Protein AF-A0A2A5EBS9-F1 (afdb_monomer_lite)

Secondary structure (DSSP, 8-state):
-HHHHHHHHHHHHHHHHHHHHHHHHHHHHHHHHHHHHHHHHHHHHHHH--HHHHHHHHHHHB---EEETTEEE-PBPTTTTHHHH------------

Foldseek 3Di:
DVVVVVVVVVVVVVVVVVVVVVVVVVVVVVVVVVVVVCVVCVVVCCVPDDPVSVVVSLVQFWDDWDDDPPDTDTHTDPPNNCVVVPDPPPVPDDPDD

Sequence (97 aa):
MVKTAEFDEQIRNLSLRLDVHGKSQAEYADIAVKAFELSQSLTNKWVSSDSIAKRHLRQSVCLNFLLEDKNLMIPMQKPFDILVEGPNFENGRGERI

Radius of gyration: 22.19 Å; chains: 1; bounding box: 51×47×68 Å

Structure (mmCIF, N/CA/C/O backbone):
data_AF-A0A2A5EBS9-F1
#
_entry.id   AF-A0A2A5EBS9-F1
#
loop_
_atom_site.group_PDB
_atom_site.id
_atom_site.type_symbol
_atom_site.label_atom_id
_atom_site.label_alt_id
_atom_site.label_comp_id
_atom_site.label_asym_id
_atom_site.label_entity_id
_atom_site.label_seq_id
_atom_site.pdbx_PDB_ins_code
_atom_site.Cartn_x
_atom_site.Cartn_y
_atom_site.Cartn_z
_atom_site.occupancy
_atom_site.B_iso_or_equiv
_atom_site.auth_seq_id
_atom_site.auth_comp_id
_atom_site.auth_asym_id
_atom_site.auth_atom_id
_atom_site.pdbx_PDB_model_num
ATOM 1 N N . MET A 1 1 ? -33.852 1.218 39.910 1.00 59.03 1 MET A N 1
ATOM 2 C CA . MET A 1 1 ? -32.475 0.685 40.022 1.00 59.03 1 MET A CA 1
ATOM 3 C C . MET A 1 1 ? -32.045 -0.190 38.842 1.00 59.03 1 MET A C 1
ATOM 5 O O . MET A 1 1 ? -30.870 -0.157 38.527 1.00 59.03 1 MET A O 1
ATOM 9 N N . VAL A 1 2 ? -32.934 -0.926 38.155 1.00 65.12 2 VAL A N 1
ATOM 10 C CA . VAL A 1 2 ? -32.537 -1.769 36.996 1.00 65.12 2 VAL A CA 1
ATOM 11 C C . VAL A 1 2 ? -32.138 -0.940 35.763 1.00 65.12 2 VAL A C 1
ATOM 13 O O . VAL A 1 2 ? -31.126 -1.208 35.131 1.00 65.12 2 VAL A O 1
ATOM 16 N N . LYS A 1 3 ? -32.879 0.136 35.478 1.00 66.44 3 LYS A N 1
ATOM 17 C CA . LYS A 1 3 ? -32.685 0.970 34.279 1.00 66.44 3 LYS A CA 1
ATOM 18 C C . LYS A 1 3 ? -31.356 1.739 34.260 1.00 66.44 3 LYS A C 1
ATOM 20 O O . LYS A 1 3 ? -30.791 1.969 33.204 1.00 66.44 3 LYS A O 1
ATOM 25 N N . THR A 1 4 ? -30.844 2.120 35.430 1.00 75.81 4 THR A N 1
ATOM 26 C CA . THR A 1 4 ? -29.543 2.795 35.568 1.00 75.81 4 THR A CA 1
ATOM 27 C C . THR A 1 4 ? -28.381 1.851 35.261 1.00 75.81 4 THR A C 1
ATOM 29 O O . THR A 1 4 ? -27.472 2.239 34.542 1.00 75.81 4 THR A O 1
ATOM 32 N N . ALA A 1 5 ? -28.457 0.591 35.703 1.00 84.50 5 ALA A N 1
ATOM 33 C CA . ALA A 1 5 ? -27.432 -0.411 35.405 1.00 84.50 5 ALA A CA 1
ATOM 34 C C . ALA A 1 5 ? -27.369 -0.759 33.906 1.00 84.50 5 ALA A C 1
ATOM 36 O O . ALA A 1 5 ? -26.283 -0.935 33.360 1.00 84.50 5 ALA A O 1
ATOM 37 N N . GLU A 1 6 ? -28.525 -0.805 33.238 1.00 85.75 6 GLU A N 1
ATOM 38 C CA . GLU A 1 6 ? -28.626 -1.023 31.791 1.00 85.75 6 GLU A CA 1
ATOM 39 C C . GLU A 1 6 ? -27.991 0.129 30.993 1.00 85.75 6 GLU A C 1
ATOM 41 O O . GLU A 1 6 ? -27.236 -0.105 30.050 1.00 85.75 6 GLU A O 1
ATOM 46 N N . PHE A 1 7 ? -28.223 1.382 31.401 1.00 84.12 7 PHE A N 1
ATOM 47 C CA . PHE A 1 7 ? -27.567 2.532 30.775 1.00 84.12 7 PHE A CA 1
ATOM 48 C C . PHE A 1 7 ? -26.048 2.538 31.005 1.00 84.12 7 PHE A C 1
ATOM 50 O O . PHE A 1 7 ? -25.298 2.822 30.072 1.00 84.12 7 PHE A O 1
ATOM 57 N N . ASP A 1 8 ? -25.573 2.148 32.191 1.00 89.69 8 ASP A N 1
ATOM 58 C CA . ASP A 1 8 ? -24.134 2.030 32.474 1.00 89.69 8 ASP A CA 1
ATOM 59 C C . ASP A 1 8 ? -23.460 0.921 31.647 1.00 89.69 8 ASP A C 1
ATOM 61 O O . ASP A 1 8 ? -22.276 1.002 31.304 1.00 89.69 8 ASP A O 1
ATOM 65 N N . GLU A 1 9 ? -24.186 -0.150 31.334 1.00 90.62 9 GLU A N 1
ATOM 66 C CA . GLU A 1 9 ? -23.719 -1.209 30.439 1.00 90.62 9 GLU A CA 1
ATOM 67 C C . GLU A 1 9 ? -23.654 -0.732 28.982 1.00 90.62 9 GLU A C 1
ATOM 69 O O . GLU A 1 9 ? -22.648 -0.955 28.303 1.00 90.62 9 GLU A O 1
ATOM 74 N N . GLN A 1 10 ? -24.668 0.006 28.519 1.00 91.06 10 GLN A N 1
ATOM 75 C CA . GLN A 1 10 ? -24.675 0.605 27.181 1.00 91.06 10 GLN A CA 1
ATOM 76 C C . GLN A 1 10 ? -23.529 1.606 26.990 1.00 91.06 10 GLN A C 1
ATOM 78 O O . GLN A 1 10 ? -22.849 1.561 25.965 1.00 91.06 10 GLN A O 1
ATOM 83 N N . ILE A 1 11 ? -23.265 2.464 27.982 1.00 90.06 11 ILE A N 1
ATOM 84 C CA . ILE A 1 11 ? -22.144 3.415 27.951 1.00 90.06 11 ILE A CA 1
ATOM 85 C C . ILE A 1 11 ? -20.816 2.665 27.834 1.00 90.06 11 ILE A C 1
ATOM 87 O O . ILE A 1 11 ? -20.009 2.985 26.964 1.00 90.06 11 ILE A O 1
ATOM 91 N N . ARG A 1 12 ? -20.605 1.620 28.644 1.00 88.75 12 ARG A N 1
ATOM 92 C CA . ARG A 1 12 ? -19.381 0.806 28.583 1.00 88.75 12 ARG A CA 1
ATOM 93 C C . ARG A 1 12 ? -19.194 0.131 27.227 1.00 88.75 12 ARG A C 1
ATOM 95 O O . ARG A 1 12 ? -18.084 0.131 26.698 1.00 88.75 12 ARG A O 1
ATOM 102 N N . ASN A 1 13 ? -20.265 -0.406 26.646 1.00 90.75 13 ASN A N 1
ATOM 103 C CA . ASN A 1 13 ? -20.218 -1.014 25.317 1.00 90.75 13 ASN A CA 1
ATOM 104 C C . ASN A 1 13 ? -19.844 0.020 24.241 1.00 90.75 13 ASN A C 1
ATOM 106 O O . ASN A 1 13 ? -18.962 -0.225 23.418 1.00 90.75 13 ASN A O 1
ATOM 110 N N . LEU A 1 14 ? -20.460 1.205 24.283 1.00 89.25 14 LEU A N 1
ATOM 111 C CA . LEU A 1 14 ? -20.159 2.294 23.353 1.00 89.25 14 LEU A CA 1
ATOM 112 C C . LEU A 1 14 ? -18.716 2.794 23.492 1.00 89.25 14 LEU A C 1
ATOM 114 O O . LEU A 1 14 ? -18.044 2.954 22.475 1.00 89.25 14 LEU A O 1
ATOM 118 N N . SER A 1 15 ? -18.212 2.974 24.715 1.00 88.38 15 SER A N 1
ATOM 119 C CA . SER A 1 15 ? -16.810 3.340 24.957 1.00 88.38 15 SER A CA 1
ATOM 120 C C . SER A 1 15 ? -15.842 2.297 24.399 1.00 88.38 15 SER A C 1
ATOM 122 O O . SER A 1 15 ? -14.892 2.654 23.710 1.00 88.38 15 SER A O 1
ATOM 124 N N . LEU A 1 16 ? -16.118 1.005 24.599 1.00 91.38 16 LEU A N 1
ATOM 125 C CA . LEU A 1 16 ? -15.278 -0.065 24.058 1.00 91.38 16 LEU A CA 1
ATOM 126 C C . LEU A 1 16 ? -15.270 -0.067 22.525 1.00 91.38 16 LEU A C 1
ATOM 128 O O . LEU A 1 16 ? -14.223 -0.252 21.905 1.00 91.38 16 LEU A O 1
ATOM 132 N N . ARG A 1 17 ? -16.423 0.174 21.894 1.00 88.06 17 ARG A N 1
ATOM 133 C CA . ARG A 1 17 ? -16.514 0.295 20.433 1.00 88.06 17 ARG A CA 1
ATOM 134 C C . ARG A 1 17 ? -15.738 1.501 19.908 1.00 88.06 17 ARG A C 1
ATOM 136 O O . ARG A 1 17 ? -15.096 1.375 18.868 1.00 88.06 17 ARG A O 1
ATOM 143 N N . LEU A 1 18 ? -15.774 2.633 20.612 1.00 86.62 18 LEU A N 1
ATOM 144 C CA . LEU A 1 18 ? -14.985 3.818 20.263 1.00 86.62 18 LEU A CA 1
ATOM 145 C C . LEU A 1 18 ? -13.483 3.550 20.379 1.00 86.62 18 LEU A C 1
ATOM 147 O O . LEU A 1 18 ? -12.749 3.897 19.460 1.00 86.62 18 LEU A O 1
ATOM 151 N N . ASP A 1 19 ? -13.036 2.871 21.433 1.00 86.50 19 ASP A N 1
ATOM 152 C CA . ASP A 1 19 ? -11.623 2.518 21.609 1.00 86.50 19 ASP A CA 1
ATOM 153 C C . ASP A 1 19 ? -11.124 1.566 20.516 1.00 86.50 19 ASP A C 1
ATOM 155 O O . ASP A 1 19 ? -10.036 1.751 19.967 1.00 86.50 19 ASP A O 1
ATOM 159 N N . VAL A 1 20 ? -11.922 0.551 20.166 1.00 85.81 20 VAL A N 1
ATOM 160 C CA . VAL A 1 20 ? -11.609 -0.365 19.058 1.00 85.81 20 VAL A CA 1
ATOM 161 C C . VAL A 1 20 ? -11.543 0.398 17.737 1.00 85.81 20 VAL A C 1
ATOM 163 O O . VAL A 1 20 ? -10.614 0.199 16.955 1.00 85.81 20 VAL A O 1
ATOM 166 N N . HIS A 1 21 ? -12.492 1.304 17.499 1.00 79.62 21 HIS A N 1
ATOM 167 C CA . HIS A 1 21 ? -12.496 2.114 16.289 1.00 79.62 21 HIS A CA 1
ATOM 168 C C . HIS A 1 21 ? -11.283 3.053 16.224 1.00 79.62 21 HIS A C 1
ATOM 170 O O . HIS A 1 21 ? -10.612 3.101 15.196 1.00 79.62 21 HIS A O 1
ATOM 176 N N . GLY A 1 22 ? -10.935 3.718 17.329 1.00 77.12 22 GLY A N 1
ATOM 177 C CA . GLY A 1 22 ? -9.762 4.588 17.421 1.00 77.12 22 GLY A CA 1
ATOM 178 C C . GLY A 1 22 ? -8.451 3.843 17.161 1.00 77.12 22 GLY A C 1
ATOM 179 O O . GLY A 1 22 ? -7.615 4.321 16.396 1.00 77.12 22 GLY A O 1
ATOM 180 N N . LYS A 1 23 ? -8.295 2.630 17.709 1.00 80.81 23 LYS A N 1
ATOM 181 C CA . LYS A 1 23 ? -7.143 1.760 17.408 1.00 80.81 23 LYS A CA 1
ATOM 182 C C . LYS A 1 23 ? -7.090 1.382 15.931 1.00 80.81 23 LYS A C 1
ATOM 184 O O . LYS A 1 23 ? -6.043 1.528 15.311 1.00 80.81 23 LYS A O 1
ATOM 189 N N . SER A 1 24 ? -8.225 0.987 15.352 1.00 76.19 24 SER A N 1
ATOM 190 C CA . SER A 1 24 ? -8.287 0.657 13.925 1.00 76.19 24 SER A CA 1
ATOM 191 C C . SER A 1 24 ? -7.916 1.856 13.045 1.00 76.19 24 SER A C 1
ATOM 193 O O . SER A 1 24 ? -7.166 1.710 12.088 1.00 76.19 24 SER A O 1
ATOM 195 N N . GLN A 1 25 ? -8.365 3.065 13.396 1.00 80.38 25 GLN A N 1
ATOM 196 C CA . GLN A 1 25 ? -8.040 4.284 12.659 1.00 80.38 25 GLN A CA 1
ATOM 197 C C . GLN A 1 25 ? -6.541 4.607 12.718 1.00 80.38 25 GLN A C 1
ATOM 199 O O . GLN A 1 25 ? -5.968 4.990 11.699 1.00 80.38 25 GLN A O 1
ATOM 204 N N . ALA A 1 26 ? -5.906 4.431 13.881 1.00 80.75 26 ALA A N 1
ATOM 205 C CA . ALA A 1 26 ? -4.463 4.602 14.026 1.00 80.75 26 ALA A CA 1
ATOM 206 C C . ALA A 1 26 ? -3.684 3.595 13.161 1.00 80.75 26 ALA A C 1
ATOM 208 O O . ALA A 1 26 ? -2.755 3.981 12.456 1.00 80.75 26 ALA A O 1
ATOM 209 N N . GLU A 1 27 ? -4.113 2.331 13.127 1.00 82.19 27 GLU A N 1
ATOM 210 C CA . GLU A 1 27 ? -3.516 1.308 12.259 1.00 82.19 27 GLU A CA 1
ATOM 211 C C . GLU A 1 27 ? -3.658 1.659 10.770 1.00 82.19 27 GLU A C 1
ATOM 213 O O . GLU A 1 27 ? -2.692 1.553 10.012 1.00 82.19 27 GLU A O 1
ATOM 218 N N . TYR A 1 28 ? -4.832 2.135 10.339 1.00 79.62 28 TYR A N 1
ATOM 219 C CA . TYR A 1 28 ? -5.033 2.593 8.961 1.00 79.62 28 TYR A CA 1
ATOM 220 C C . TYR A 1 28 ? -4.159 3.803 8.615 1.00 79.62 28 TYR A C 1
ATOM 222 O O . TYR A 1 28 ? -3.645 3.872 7.497 1.00 79.62 28 TYR A O 1
ATOM 230 N N . ALA A 1 29 ? -3.958 4.733 9.553 1.00 78.81 29 ALA A N 1
ATOM 231 C CA . ALA A 1 29 ? -3.068 5.874 9.359 1.00 78.81 29 ALA A CA 1
ATOM 232 C C . ALA A 1 29 ? -1.611 5.422 9.176 1.00 78.81 29 ALA A C 1
ATOM 234 O O . ALA A 1 29 ? -0.958 5.842 8.221 1.00 78.81 29 ALA A O 1
ATOM 235 N N . ASP A 1 30 ? -1.129 4.501 10.011 1.00 85.44 30 ASP A N 1
ATOM 236 C CA . ASP A 1 30 ? 0.218 3.935 9.888 1.00 85.44 30 ASP A CA 1
ATOM 237 C C . ASP A 1 30 ? 0.416 3.194 8.559 1.00 85.44 30 ASP A C 1
ATOM 239 O O . ASP A 1 30 ? 1.467 3.307 7.921 1.00 85.44 30 ASP A O 1
ATOM 243 N N . ILE A 1 31 ? -0.592 2.437 8.113 1.00 84.88 31 ILE A N 1
ATOM 244 C CA . ILE A 1 31 ? -0.567 1.759 6.811 1.00 84.88 31 ILE A CA 1
ATOM 245 C C . ILE A 1 31 ? -0.523 2.785 5.675 1.00 84.88 31 ILE A C 1
ATOM 247 O O . ILE A 1 31 ? 0.265 2.619 4.743 1.00 84.88 31 ILE A O 1
ATOM 251 N N . ALA A 1 32 ? -1.320 3.853 5.753 1.00 82.12 32 ALA A N 1
ATOM 252 C CA . ALA A 1 32 ? -1.334 4.912 4.749 1.00 82.12 32 ALA A CA 1
ATOM 253 C C . ALA A 1 32 ? 0.025 5.622 4.652 1.00 82.12 32 ALA A C 1
ATOM 255 O O . ALA A 1 32 ? 0.530 5.815 3.546 1.00 82.12 32 ALA A O 1
ATOM 256 N N . VAL A 1 33 ? 0.658 5.935 5.790 1.00 88.06 33 VAL A N 1
ATOM 257 C CA . VAL A 1 33 ? 2.006 6.526 5.833 1.00 88.06 33 VAL A CA 1
ATOM 258 C C . VAL A 1 33 ? 3.026 5.588 5.188 1.00 88.06 33 VAL A C 1
ATOM 260 O O . VAL A 1 33 ? 3.754 6.002 4.288 1.00 88.06 33 VAL A O 1
ATOM 263 N N . LYS A 1 34 ? 3.035 4.302 5.555 1.00 88.00 34 LYS A N 1
ATOM 264 C CA . LYS A 1 34 ? 3.964 3.316 4.974 1.00 88.00 34 LYS A CA 1
ATOM 265 C C . LYS A 1 34 ? 3.753 3.120 3.474 1.00 88.00 34 LYS A C 1
ATOM 267 O O . LYS A 1 34 ? 4.722 2.995 2.725 1.00 88.00 34 LYS A O 1
ATOM 272 N N . ALA A 1 35 ? 2.502 3.084 3.019 1.00 86.06 35 ALA A N 1
ATOM 273 C CA . ALA A 1 35 ? 2.179 2.976 1.600 1.00 86.06 35 ALA A CA 1
ATOM 274 C C . ALA A 1 35 ? 2.625 4.226 0.825 1.00 86.06 35 ALA A C 1
ATOM 276 O O . ALA A 1 35 ? 3.150 4.108 -0.283 1.00 86.06 35 ALA A O 1
ATOM 277 N N . PHE A 1 36 ? 2.487 5.410 1.426 1.00 86.38 36 PHE A N 1
ATOM 278 C CA . PHE A 1 36 ? 2.984 6.660 0.863 1.00 86.38 36 PHE A CA 1
ATOM 279 C C . PHE A 1 36 ? 4.517 6.682 0.779 1.00 86.38 36 PHE A C 1
ATOM 281 O O . PHE A 1 36 ? 5.073 6.929 -0.285 1.00 86.38 36 PHE A O 1
ATOM 288 N N . GLU A 1 37 ? 5.232 6.342 1.849 1.00 90.25 37 GLU A N 1
ATOM 289 C CA . GLU A 1 37 ? 6.698 6.232 1.819 1.00 90.25 37 GLU A CA 1
ATOM 290 C C . GLU A 1 37 ? 7.182 5.206 0.780 1.00 90.25 37 GLU A C 1
ATOM 292 O O . GLU A 1 37 ? 8.186 5.409 0.080 1.00 90.25 37 GLU A O 1
ATOM 297 N N . LEU A 1 38 ? 6.454 4.092 0.649 1.00 88.12 38 LEU A N 1
ATOM 298 C CA . LEU A 1 38 ? 6.720 3.098 -0.379 1.00 88.12 38 LEU A CA 1
ATOM 299 C C . LEU A 1 38 ? 6.518 3.681 -1.778 1.00 88.12 38 LEU A C 1
ATOM 301 O O . LEU A 1 38 ? 7.377 3.441 -2.619 1.00 88.12 38 LEU A O 1
ATOM 305 N N . SER A 1 39 ? 5.458 4.458 -2.026 1.00 85.44 39 SER A N 1
ATOM 306 C CA . SER A 1 39 ? 5.216 5.079 -3.335 1.00 85.44 39 SER A CA 1
ATOM 307 C C . SER A 1 39 ? 6.311 6.084 -3.707 1.00 85.44 39 SER A C 1
ATOM 309 O O . SER A 1 39 ? 6.807 6.047 -4.831 1.00 85.44 39 SER A O 1
ATOM 311 N N . GLN A 1 40 ? 6.778 6.895 -2.750 1.00 88.38 40 GLN A N 1
ATOM 312 C CA . GLN A 1 40 ? 7.868 7.858 -2.967 1.00 88.38 40 GLN A CA 1
ATOM 313 C C . GLN A 1 40 ? 9.203 7.177 -3.299 1.00 88.38 40 GLN A C 1
ATOM 315 O O . GLN A 1 40 ? 9.987 7.671 -4.108 1.00 88.38 40 GLN A O 1
ATOM 320 N N . SER A 1 41 ? 9.474 6.023 -2.682 1.00 89.94 41 SER A N 1
ATOM 321 C CA . SER A 1 41 ? 10.713 5.261 -2.890 1.00 89.94 41 SER A CA 1
ATOM 322 C C . SER A 1 41 ? 10.593 4.151 -3.942 1.00 89.94 41 SER A C 1
ATOM 324 O O . SER A 1 41 ? 11.569 3.434 -4.187 1.00 89.94 41 SER A O 1
ATOM 326 N N . LEU A 1 42 ? 9.424 4.005 -4.578 1.00 87.44 42 LEU A N 1
ATOM 327 C CA . LEU A 1 42 ? 9.064 2.830 -5.372 1.00 87.44 42 LEU A CA 1
ATOM 328 C C . LEU A 1 42 ? 9.985 2.631 -6.570 1.00 87.44 42 LEU A C 1
ATOM 330 O O . LEU A 1 42 ? 10.492 1.532 -6.781 1.00 87.44 42 LEU A O 1
ATOM 334 N N . THR A 1 43 ? 10.241 3.700 -7.323 1.00 86.69 43 THR A N 1
ATOM 335 C CA . THR A 1 43 ? 11.093 3.666 -8.518 1.00 86.69 43 THR A CA 1
ATOM 336 C C . THR A 1 43 ? 12.519 3.253 -8.167 1.00 86.69 43 THR A C 1
ATOM 338 O O . THR A 1 43 ? 13.081 2.353 -8.790 1.00 86.69 43 THR A O 1
ATOM 341 N N . ASN A 1 44 ? 13.087 3.850 -7.117 1.00 91.06 44 ASN A N 1
ATOM 342 C CA . ASN A 1 44 ? 14.447 3.548 -6.673 1.00 91.06 44 ASN A CA 1
ATOM 343 C C . ASN A 1 44 ? 14.559 2.104 -6.174 1.00 91.06 44 ASN A C 1
ATOM 345 O O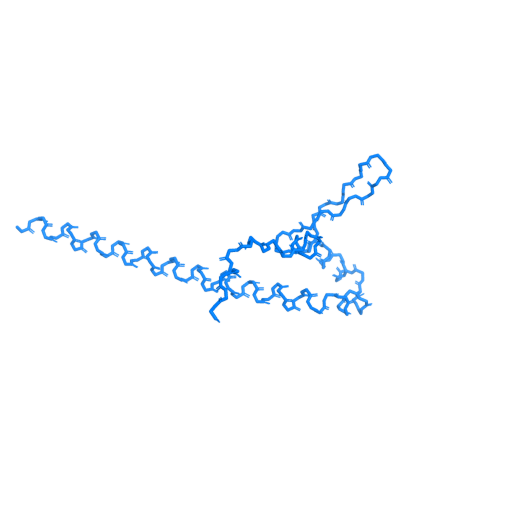 . ASN A 1 44 ? 15.499 1.393 -6.540 1.00 91.06 44 ASN A O 1
ATOM 349 N N . LYS A 1 45 ? 13.574 1.641 -5.393 1.00 89.06 45 LYS A N 1
ATOM 350 C CA . LYS A 1 45 ? 13.483 0.242 -4.963 1.00 89.06 45 LYS A CA 1
ATOM 351 C C . LYS A 1 45 ? 13.350 -0.694 -6.156 1.00 89.06 45 LYS A C 1
ATOM 353 O O . LYS A 1 45 ? 14.069 -1.681 -6.211 1.00 89.06 45 LYS A O 1
ATOM 358 N N . TRP A 1 46 ? 12.505 -0.385 -7.136 1.00 89.38 46 TRP A N 1
ATOM 359 C CA . TRP A 1 46 ? 12.333 -1.220 -8.323 1.00 89.38 46 TRP A CA 1
ATOM 360 C C . TRP A 1 46 ? 13.632 -1.368 -9.115 1.00 89.38 46 TRP A C 1
ATOM 362 O O . TRP A 1 46 ? 14.024 -2.488 -9.428 1.00 89.38 46 TRP A O 1
ATOM 372 N N . VAL A 1 47 ? 14.324 -0.268 -9.419 1.00 91.81 47 VAL A N 1
ATOM 373 C CA . VAL A 1 47 ? 15.551 -0.299 -10.235 1.00 91.81 47 VAL A CA 1
ATOM 374 C C . VAL A 1 47 ? 16.667 -1.080 -9.539 1.00 91.81 47 VAL A C 1
ATOM 376 O O . VAL A 1 47 ? 17.328 -1.892 -10.184 1.00 91.81 47 VAL A O 1
ATOM 379 N N . SER A 1 48 ? 16.836 -0.880 -8.230 1.00 92.25 48 SER A N 1
ATOM 380 C CA . SER A 1 48 ? 17.889 -1.529 -7.433 1.00 92.25 48 SER A CA 1
ATOM 381 C C . SER A 1 48 ? 17.585 -2.977 -7.025 1.00 92.25 48 SER A C 1
ATOM 383 O O . SER A 1 48 ? 18.494 -3.692 -6.611 1.00 92.25 48 SER A O 1
ATOM 385 N N . SER A 1 49 ? 16.332 -3.425 -7.139 1.00 91.94 49 SER A N 1
ATOM 386 C CA . SER A 1 49 ? 15.899 -4.744 -6.665 1.00 91.94 49 SER A CA 1
ATOM 387 C C . SER A 1 49 ? 16.244 -5.893 -7.614 1.00 91.94 49 SER A C 1
ATOM 389 O O . SER A 1 49 ? 16.221 -5.760 -8.845 1.00 91.94 49 SER A O 1
ATOM 391 N N . ASP A 1 50 ? 16.463 -7.068 -7.023 1.00 93.06 50 ASP A N 1
ATOM 392 C CA . ASP A 1 50 ? 16.559 -8.332 -7.747 1.00 93.06 50 ASP A CA 1
ATOM 393 C C . ASP A 1 50 ? 15.197 -8.787 -8.318 1.00 93.06 50 ASP A C 1
ATOM 395 O O . ASP A 1 50 ? 14.148 -8.167 -8.112 1.00 93.06 50 ASP A O 1
ATOM 399 N N . SER A 1 51 ? 15.201 -9.883 -9.079 1.00 89.38 51 SER A N 1
ATOM 400 C CA . SER A 1 51 ? 13.987 -10.392 -9.730 1.00 89.38 51 SER 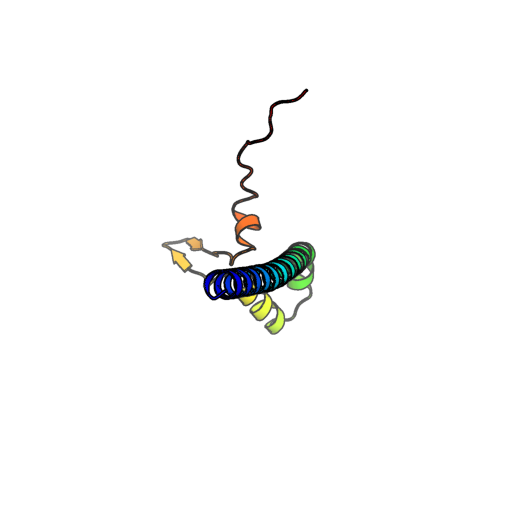A CA 1
ATOM 401 C C . SER A 1 51 ? 12.906 -10.859 -8.746 1.00 89.38 51 SER A C 1
ATOM 403 O O . SER A 1 51 ? 11.723 -10.830 -9.098 1.00 89.38 51 SER A O 1
ATOM 405 N N . ILE A 1 52 ? 13.278 -11.314 -7.548 1.00 92.38 52 ILE A N 1
ATOM 406 C CA . ILE A 1 52 ? 12.327 -11.805 -6.543 1.00 92.38 52 ILE A CA 1
ATOM 407 C C . ILE A 1 52 ? 11.666 -10.607 -5.862 1.00 92.38 52 ILE A C 1
ATOM 409 O O . ILE A 1 52 ? 10.438 -10.513 -5.822 1.00 92.38 52 ILE A O 1
ATOM 413 N N . ALA A 1 53 ? 12.462 -9.635 -5.426 1.00 90.19 53 ALA A N 1
ATOM 414 C CA . ALA A 1 53 ? 11.999 -8.388 -4.842 1.00 90.19 53 ALA A CA 1
ATOM 415 C C . ALA A 1 53 ? 11.116 -7.596 -5.818 1.00 90.19 53 ALA A C 1
ATOM 417 O O . ALA A 1 53 ? 10.058 -7.112 -5.422 1.00 90.19 53 ALA A O 1
ATOM 418 N N . LYS A 1 54 ? 11.457 -7.553 -7.114 1.00 90.44 54 LYS A N 1
ATOM 419 C CA . LYS A 1 54 ? 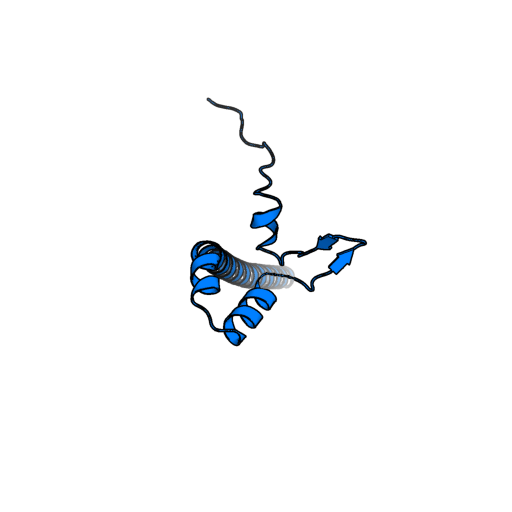10.584 -6.981 -8.157 1.00 90.44 54 LYS A CA 1
ATOM 420 C C . LYS A 1 54 ? 9.233 -7.686 -8.233 1.00 90.44 54 LYS A C 1
ATOM 422 O O . LYS A 1 54 ? 8.195 -7.032 -8.329 1.00 90.44 54 LYS A O 1
ATOM 427 N N . ARG A 1 55 ? 9.211 -9.019 -8.161 1.00 90.12 55 ARG A N 1
ATOM 428 C CA . ARG A 1 55 ? 7.953 -9.776 -8.167 1.00 90.12 55 ARG A CA 1
ATOM 429 C C . ARG A 1 55 ? 7.088 -9.428 -6.957 1.00 90.12 55 ARG A C 1
ATOM 431 O O . ARG A 1 55 ? 5.896 -9.192 -7.140 1.00 90.12 55 ARG A O 1
ATOM 438 N N . HIS A 1 56 ? 7.682 -9.360 -5.769 1.00 90.12 56 HIS A N 1
ATOM 439 C CA . HIS A 1 56 ? 6.969 -8.972 -4.555 1.00 90.12 56 HIS A CA 1
ATOM 440 C C . HIS A 1 56 ? 6.449 -7.539 -4.634 1.00 90.12 56 HIS A C 1
ATOM 442 O O . HIS A 1 56 ? 5.269 -7.317 -4.395 1.00 90.12 56 HIS A O 1
ATOM 448 N N . LEU A 1 57 ? 7.283 -6.587 -5.062 1.00 89.69 57 LEU A N 1
ATOM 449 C CA . LEU A 1 57 ? 6.881 -5.191 -5.230 1.00 89.69 57 LEU A CA 1
ATOM 450 C C . LEU A 1 57 ? 5.669 -5.074 -6.162 1.00 89.69 57 LEU A C 1
ATOM 452 O O . LEU A 1 57 ? 4.691 -4.406 -5.840 1.00 89.69 57 LEU A O 1
ATOM 456 N N . ARG A 1 58 ? 5.703 -5.791 -7.290 1.00 89.12 58 ARG A N 1
ATOM 457 C CA . ARG A 1 58 ? 4.590 -5.830 -8.241 1.00 89.12 58 ARG A CA 1
ATOM 458 C C . ARG A 1 58 ? 3.324 -6.418 -7.623 1.00 89.12 58 ARG A C 1
ATOM 460 O O . ARG A 1 58 ? 2.249 -5.899 -7.877 1.00 89.12 58 ARG A O 1
ATOM 467 N N . GLN A 1 59 ? 3.435 -7.487 -6.837 1.00 87.56 59 GLN A N 1
ATOM 468 C CA . GLN A 1 59 ? 2.288 -8.116 -6.169 1.00 87.56 59 GLN A CA 1
ATOM 469 C C . GLN A 1 59 ? 1.701 -7.256 -5.047 1.00 87.56 59 GLN A C 1
ATOM 471 O O . GLN A 1 59 ? 0.513 -7.374 -4.764 1.00 87.56 59 GLN A O 1
ATOM 476 N N . SER A 1 60 ? 2.512 -6.409 -4.416 1.00 87.00 60 SER A N 1
ATOM 477 C CA . SER A 1 60 ? 2.046 -5.479 -3.387 1.00 87.00 60 SER A CA 1
ATOM 478 C C . SER A 1 60 ? 1.373 -4.238 -3.975 1.00 87.00 60 SER A C 1
ATOM 480 O O . SER A 1 60 ? 0.486 -3.677 -3.343 1.00 87.00 60 SER A O 1
ATOM 482 N N . VAL A 1 61 ? 1.806 -3.784 -5.156 1.00 87.56 61 VAL A N 1
ATOM 483 C CA . VAL A 1 61 ? 1.361 -2.507 -5.743 1.00 87.56 61 VAL A CA 1
ATOM 484 C C . VAL A 1 61 ? 0.301 -2.688 -6.829 1.00 87.56 61 VAL A C 1
ATOM 486 O O . VAL A 1 61 ? -0.598 -1.859 -6.958 1.00 87.56 61 VAL A O 1
ATOM 489 N N . CYS A 1 62 ? 0.372 -3.768 -7.606 1.00 87.81 62 CYS A N 1
ATOM 490 C CA . CYS A 1 62 ? -0.516 -4.020 -8.737 1.00 87.81 62 CYS A CA 1
ATOM 491 C C . CYS A 1 62 ? -1.399 -5.248 -8.489 1.00 87.81 62 CYS A C 1
ATOM 493 O O . CYS A 1 62 ? -1.031 -6.196 -7.791 1.00 87.81 62 CYS A O 1
ATOM 495 N N . LEU A 1 63 ? -2.577 -5.245 -9.101 1.00 84.50 63 LEU A N 1
ATOM 496 C CA . LEU A 1 63 ? -3.407 -6.428 -9.285 1.00 84.50 63 LEU A CA 1
ATOM 497 C C . LEU A 1 63 ? -2.874 -7.269 -10.458 1.00 84.50 63 LEU A C 1
ATOM 499 O O . LEU A 1 63 ? -1.871 -6.939 -11.099 1.00 84.50 63 LEU A O 1
ATOM 503 N N . ASN A 1 64 ? -3.533 -8.398 -10.724 1.00 85.56 64 ASN A N 1
ATOM 504 C CA . ASN A 1 64 ? -3.207 -9.230 -11.878 1.00 85.56 64 ASN A CA 1
ATOM 505 C C . ASN A 1 64 ? -3.295 -8.406 -13.166 1.00 85.56 64 ASN A C 1
ATOM 507 O O . ASN A 1 64 ? -4.233 -7.634 -13.353 1.00 85.56 64 ASN A O 1
ATOM 511 N N . PHE A 1 65 ? -2.315 -8.589 -14.048 1.00 84.44 65 PHE A N 1
ATOM 512 C CA . PHE A 1 65 ? -2.306 -7.901 -15.331 1.00 84.44 65 PHE A CA 1
ATOM 513 C C . PHE A 1 65 ? -3.417 -8.481 -16.199 1.00 84.44 65 PHE A C 1
ATOM 515 O O . PHE A 1 65 ? -3.515 -9.701 -16.349 1.00 84.44 65 PHE A O 1
ATOM 522 N N . LEU A 1 66 ? -4.246 -7.603 -16.748 1.00 85.69 66 LEU A N 1
ATOM 523 C CA . LEU A 1 66 ? -5.354 -7.973 -17.614 1.00 85.69 66 LEU A CA 1
ATOM 524 C C . LEU A 1 66 ? -4.963 -7.627 -19.046 1.00 85.69 66 LEU A C 1
ATOM 526 O O . LEU A 1 66 ? -4.512 -6.519 -19.317 1.00 85.69 66 LEU A O 1
ATOM 530 N N . LEU A 1 67 ? -5.092 -8.586 -19.957 1.00 88.00 67 LEU A N 1
ATOM 531 C CA . LEU A 1 67 ? -4.918 -8.331 -21.381 1.00 88.00 67 LEU A CA 1
ATOM 532 C C . LEU A 1 67 ? -6.304 -8.103 -21.980 1.00 88.00 67 LEU A C 1
ATOM 534 O O . LEU A 1 67 ? -7.104 -9.034 -22.042 1.00 88.00 67 LEU A O 1
ATOM 538 N N . GLU A 1 68 ? -6.576 -6.870 -22.385 1.00 88.00 68 GLU A N 1
ATOM 539 C CA . GLU A 1 68 ? -7.828 -6.469 -23.017 1.00 88.00 68 GLU A CA 1
ATOM 540 C C . GLU A 1 68 ? -7.527 -6.050 -24.460 1.00 88.00 68 GLU A C 1
ATOM 542 O O . GLU A 1 68 ? -6.839 -5.061 -24.715 1.00 88.00 68 GLU A O 1
ATOM 547 N N . ASP A 1 69 ? -7.979 -6.863 -25.416 1.00 86.81 69 ASP A N 1
ATOM 548 C CA . ASP A 1 69 ? -7.660 -6.762 -26.843 1.00 86.81 69 ASP A CA 1
ATOM 549 C C . ASP A 1 69 ? -6.149 -6.689 -27.137 1.00 86.81 69 ASP A C 1
ATOM 551 O O . ASP A 1 69 ? -5.443 -7.699 -27.136 1.00 86.81 69 ASP A O 1
ATOM 555 N N . LYS A 1 70 ? -5.649 -5.483 -27.426 1.00 89.62 70 LYS A N 1
ATOM 556 C CA . LYS A 1 70 ? -4.238 -5.183 -27.719 1.00 89.62 70 LYS A CA 1
ATOM 557 C C . LYS A 1 70 ? -3.558 -4.410 -26.586 1.00 89.62 70 LYS A C 1
ATOM 559 O O . LYS A 1 70 ? -2.390 -4.051 -26.720 1.00 89.62 70 LYS A O 1
ATOM 564 N N . ASN A 1 71 ? -4.274 -4.151 -25.493 1.00 85.19 71 ASN A N 1
ATOM 565 C CA . ASN A 1 71 ? -3.822 -3.335 -24.378 1.00 85.19 71 ASN A CA 1
ATOM 566 C C . ASN A 1 71 ? -3.561 -4.205 -23.148 1.00 85.19 71 ASN A C 1
ATOM 568 O O . ASN A 1 71 ? -4.404 -4.988 -22.713 1.00 85.19 71 ASN A O 1
ATOM 572 N N . LEU A 1 72 ? -2.375 -4.044 -22.564 1.00 85.75 72 LEU A N 1
ATOM 573 C CA . LEU A 1 72 ? -2.058 -4.620 -21.265 1.00 85.75 72 LEU A CA 1
ATOM 574 C C . LEU A 1 72 ? -2.466 -3.626 -20.176 1.00 85.75 72 LEU A C 1
ATOM 576 O O . LEU A 1 72 ? -1.812 -2.603 -19.983 1.00 85.75 72 LEU A O 1
ATOM 580 N N . MET A 1 73 ? -3.535 -3.947 -19.461 1.00 84.81 73 MET A N 1
ATOM 581 C CA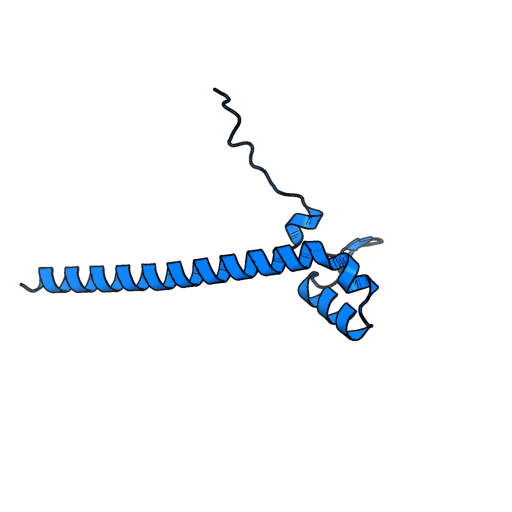 . MET A 1 73 ? -4.022 -3.185 -18.323 1.00 84.81 73 MET A CA 1
ATOM 582 C C . MET A 1 73 ? -3.297 -3.632 -17.054 1.00 84.81 73 MET A C 1
ATOM 584 O O . MET A 1 73 ? -3.246 -4.821 -16.719 1.00 84.81 73 MET A O 1
ATOM 588 N N . ILE A 1 74 ? -2.747 -2.659 -16.329 1.00 86.38 74 ILE A N 1
ATOM 589 C CA . ILE A 1 74 ? -2.076 -2.865 -15.043 1.00 86.38 74 ILE A CA 1
ATOM 590 C C . ILE A 1 74 ? -2.910 -2.163 -13.964 1.00 86.38 74 ILE A C 1
ATOM 592 O O . ILE A 1 74 ? -2.620 -1.020 -13.611 1.00 86.38 74 ILE A O 1
ATOM 596 N N . PRO A 1 75 ? -3.985 -2.804 -13.471 1.00 86.31 75 PRO A N 1
ATOM 597 C CA . PRO A 1 75 ? -4.782 -2.226 -12.402 1.00 86.31 75 PRO A CA 1
ATOM 598 C C . PRO A 1 75 ? -3.949 -2.138 -11.117 1.00 86.31 75 PRO A C 1
ATOM 600 O O . PRO A 1 75 ? -3.273 -3.096 -10.735 1.00 86.31 75 PRO A O 1
ATOM 603 N N . MET A 1 76 ? -3.981 -0.988 -10.449 1.00 86.25 76 MET A N 1
ATOM 604 C CA . MET A 1 76 ? -3.258 -0.768 -9.193 1.00 86.25 76 MET A CA 1
ATOM 605 C C . MET A 1 76 ? -4.105 -1.227 -8.001 1.00 86.25 76 MET A C 1
ATOM 607 O O . MET A 1 76 ? -5.329 -1.110 -8.017 1.00 86.25 76 MET A O 1
ATOM 611 N N . GLN A 1 77 ? -3.466 -1.764 -6.961 1.00 87.44 77 GLN A N 1
ATOM 612 C CA . GLN A 1 77 ? -4.144 -2.034 -5.690 1.00 87.44 77 GLN A CA 1
ATOM 613 C C . GLN A 1 77 ? -4.356 -0.731 -4.927 1.00 87.44 77 GLN A C 1
ATOM 615 O O . GLN A 1 77 ? -3.503 0.151 -4.975 1.00 87.44 77 GLN A O 1
ATOM 620 N N . LYS A 1 78 ? -5.437 -0.628 -4.147 1.00 81.44 78 LYS A N 1
ATOM 621 C CA . LYS A 1 78 ? -5.577 0.466 -3.176 1.00 81.44 78 LYS A CA 1
ATOM 622 C C . LYS A 1 78 ? -4.478 0.341 -2.114 1.00 81.44 78 LYS A C 1
ATOM 624 O O . LYS A 1 78 ? -4.280 -0.767 -1.613 1.00 81.44 78 LYS A O 1
ATOM 629 N N . PRO A 1 79 ? -3.766 1.421 -1.746 1.00 79.75 79 PRO A N 1
ATOM 630 C CA . PRO A 1 79 ? -4.034 2.835 -2.054 1.00 79.75 79 PRO A CA 1
ATOM 631 C C . PRO A 1 79 ? -3.211 3.421 -3.229 1.00 79.75 79 PRO A C 1
ATOM 633 O O . PRO A 1 79 ? -3.051 4.635 -3.336 1.00 79.75 79 PRO A O 1
ATOM 636 N N . PHE A 1 80 ? -2.611 2.584 -4.076 1.00 82.88 80 PHE A N 1
ATOM 637 C CA . PHE A 1 80 ? -1.763 3.006 -5.198 1.00 82.88 80 PHE A CA 1
ATOM 638 C C . PHE A 1 80 ? -2.553 3.388 -6.459 1.00 82.88 80 PHE A C 1
ATOM 640 O O . PHE A 1 80 ? -1.971 3.937 -7.391 1.00 82.88 80 PHE A O 1
ATOM 647 N N . ASP A 1 81 ? -3.860 3.132 -6.488 1.00 81.12 81 ASP A N 1
ATOM 648 C CA . ASP A 1 81 ? -4.809 3.608 -7.505 1.00 81.12 81 ASP A CA 1
ATOM 649 C C . ASP A 1 81 ? -4.763 5.132 -7.671 1.00 81.12 81 ASP A C 1
ATOM 651 O O . ASP A 1 81 ? -4.734 5.632 -8.795 1.00 81.12 81 ASP A O 1
ATOM 655 N N . ILE A 1 82 ? -4.585 5.858 -6.564 1.00 78.12 82 ILE A N 1
ATOM 656 C CA . ILE A 1 82 ? -4.414 7.320 -6.544 1.00 78.12 82 ILE A CA 1
ATOM 657 C C . ILE A 1 82 ? -3.211 7.779 -7.392 1.00 78.12 82 ILE A C 1
ATOM 659 O O . ILE A 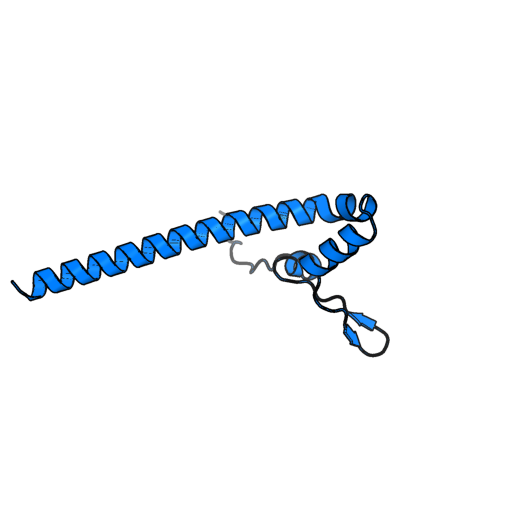1 82 ? -3.217 8.891 -7.916 1.00 78.12 82 ILE A O 1
ATOM 663 N N . LEU A 1 83 ? -2.176 6.944 -7.563 1.00 74.12 83 LEU A N 1
ATOM 664 C CA . LEU A 1 83 ? -1.012 7.292 -8.392 1.00 74.12 83 LEU A CA 1
ATOM 665 C C . LEU A 1 83 ? -1.345 7.338 -9.889 1.00 74.12 83 LEU A C 1
ATOM 667 O O . LEU A 1 83 ? -0.640 8.009 -10.639 1.00 74.12 83 LEU A O 1
ATOM 671 N N . VAL A 1 84 ? -2.379 6.610 -10.320 1.00 76.50 84 VAL A N 1
ATOM 672 C CA . VAL A 1 84 ? -2.808 6.532 -11.725 1.00 76.50 84 VAL A CA 1
ATOM 673 C C . VAL A 1 84 ? -3.988 7.461 -11.982 1.00 76.50 84 VAL A C 1
ATOM 675 O O . VAL A 1 84 ? -3.980 8.192 -12.967 1.00 76.50 84 VAL A O 1
ATOM 678 N N . GLU A 1 85 ? -4.983 7.453 -11.095 1.00 76.50 85 GLU A N 1
ATOM 679 C CA . GLU A 1 85 ? -6.199 8.267 -11.224 1.00 76.50 85 GLU A CA 1
ATOM 680 C C . GLU A 1 85 ? -5.962 9.741 -10.851 1.00 76.50 85 GLU A C 1
ATOM 682 O O . GLU A 1 85 ? -6.686 10.628 -11.304 1.00 76.50 85 GLU A O 1
ATOM 687 N N . GLY A 1 86 ? -4.917 10.016 -10.064 1.00 69.75 86 GLY A N 1
ATOM 688 C CA . GLY A 1 86 ? -4.686 11.311 -9.437 1.00 69.75 86 GLY A CA 1
ATOM 689 C C . GLY A 1 86 ? -5.560 11.511 -8.188 1.00 69.75 86 GLY A C 1
ATOM 690 O O . GLY A 1 86 ? -6.574 10.837 -8.001 1.00 69.75 86 GLY A O 1
ATOM 691 N N . PRO A 1 87 ? -5.180 12.425 -7.280 1.00 66.44 87 PRO A N 1
ATOM 692 C CA . PRO A 1 87 ? -6.012 12.762 -6.132 1.00 66.44 87 PRO A CA 1
ATOM 693 C C . PRO A 1 87 ? -7.331 13.387 -6.605 1.00 66.44 87 PRO A C 1
ATOM 695 O O . PRO A 1 87 ? -7.340 14.458 -7.214 1.00 66.44 87 PRO A O 1
ATOM 698 N N . ASN A 1 88 ? -8.451 12.730 -6.301 1.00 63.81 88 ASN A N 1
ATOM 699 C CA . ASN A 1 88 ? -9.777 13.275 -6.565 1.00 63.81 88 ASN A CA 1
ATOM 700 C C . ASN A 1 88 ? -10.084 14.369 -5.530 1.00 63.81 88 ASN A C 1
ATOM 702 O O . ASN A 1 88 ? -10.618 14.105 -4.451 1.00 63.81 88 ASN A O 1
ATOM 706 N N . PHE A 1 89 ? -9.668 15.600 -5.821 1.00 61.75 89 PHE A N 1
ATOM 707 C CA . PHE A 1 89 ? -10.096 16.758 -5.052 1.00 61.75 89 PHE A CA 1
ATOM 708 C C . PHE A 1 89 ? -11.524 17.095 -5.476 1.00 61.75 89 PHE A C 1
ATOM 710 O O . PHE A 1 89 ? -11.738 17.801 -6.461 1.00 61.75 89 PHE A O 1
ATOM 717 N N . GLU A 1 90 ? -12.520 16.614 -4.730 1.00 62.62 90 GLU A N 1
ATOM 718 C CA . GLU A 1 90 ? -13.823 17.271 -4.771 1.00 62.62 90 GLU A CA 1
ATOM 719 C C . GLU A 1 90 ? -13.585 18.742 -4.402 1.00 62.62 90 GLU A C 1
ATOM 721 O O . GLU A 1 90 ? -13.066 19.045 -3.324 1.00 62.62 90 GLU A O 1
ATOM 726 N N . ASN A 1 91 ? -13.877 19.656 -5.333 1.00 53.56 91 ASN A N 1
ATOM 727 C CA . ASN A 1 91 ? -13.719 21.102 -5.174 1.00 53.56 91 ASN A CA 1
ATOM 728 C C . ASN A 1 91 ? -14.670 21.627 -4.080 1.00 53.56 91 ASN A C 1
ATOM 730 O O . ASN A 1 91 ? -15.674 22.270 -4.365 1.00 53.56 91 ASN A O 1
ATOM 734 N N . GLY A 1 92 ? -14.369 21.338 -2.815 1.00 55.44 92 GLY A N 1
ATOM 735 C CA . GLY A 1 92 ? -15.163 21.726 -1.650 1.00 55.44 92 GLY A CA 1
ATOM 736 C C . GLY A 1 92 ? -14.586 22.905 -0.869 1.00 55.44 92 GLY A C 1
ATOM 737 O O . GLY A 1 92 ? -15.115 23.249 0.183 1.00 55.44 92 GLY A O 1
ATOM 738 N N . ARG A 1 93 ? -13.481 23.517 -1.319 1.00 60.19 93 ARG A N 1
ATOM 739 C CA . ARG A 1 93 ? -12.861 24.665 -0.633 1.00 60.19 93 ARG A CA 1
ATOM 740 C C . ARG A 1 93 ? -12.372 25.705 -1.631 1.00 60.19 93 ARG A C 1
ATOM 742 O O . ARG A 1 93 ? -11.199 25.755 -1.984 1.00 60.19 93 ARG A O 1
ATOM 749 N N . GLY A 1 94 ? -13.314 26.528 -2.073 1.00 54.09 94 GLY A N 1
ATOM 750 C CA . GLY A 1 94 ? -13.086 27.660 -2.961 1.00 54.09 94 GLY A CA 1
ATOM 751 C C . GLY A 1 94 ? -13.915 28.888 -2.594 1.00 54.09 94 GLY A C 1
ATOM 752 O O . GLY A 1 94 ? -14.275 29.633 -3.491 1.00 54.09 94 GLY A O 1
ATOM 753 N N . GLU A 1 95 ? -14.219 29.115 -1.313 1.00 46.97 95 GLU A N 1
ATOM 754 C CA . GLU A 1 95 ? -14.621 30.443 -0.831 1.00 46.97 95 GLU A CA 1
ATOM 755 C C . GLU A 1 95 ? -13.415 31.041 -0.101 1.00 46.97 95 GLU A C 1
ATOM 757 O O . GLU A 1 95 ? -13.047 30.635 1.001 1.00 46.97 95 GLU A O 1
ATOM 762 N N . ARG A 1 96 ? -12.703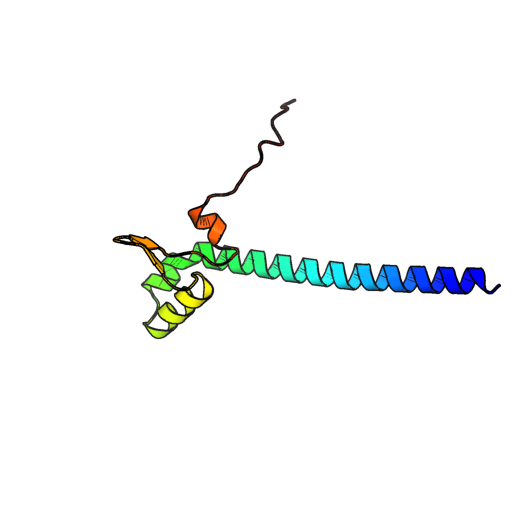 31.917 -0.814 1.00 47.88 96 ARG A N 1
ATOM 763 C CA . ARG A 1 96 ? -11.558 32.674 -0.303 1.00 47.88 96 ARG A CA 1
ATOM 764 C C . ARG A 1 96 ? -12.125 33.898 0.419 1.00 47.88 96 ARG A C 1
ATOM 766 O O . ARG A 1 96 ? -12.855 34.657 -0.214 1.00 47.88 96 ARG A O 1
ATOM 773 N N . ILE A 1 97 ? -11.791 34.073 1.697 1.00 49.97 97 ILE A N 1
ATOM 774 C CA . ILE A 1 97 ? -11.822 35.385 2.363 1.00 49.97 97 ILE A CA 1
ATOM 775 C C . ILE A 1 97 ? -10.452 36.026 2.148 1.00 49.97 97 ILE A C 1
ATOM 777 O O . ILE A 1 97 ? -9.451 35.280 2.271 1.00 49.97 97 ILE A O 1
#

pLDDT: mean 81.83, std 10.98, range [46.97, 93.06]